Protein AF-A0A7C3X8L9-F1 (afdb_monomer_lite)

Sequence (137 aa):
MPTGGGSPPEWGLGEEVKHTRDERWRSAAAVVLLAAFLALDLRVALYHLATEGWKSGLTEVGLALVVASLASLGILSRRRHGTAGRRLPRSAAAALSAIAVFFVFLSAYHFTHQGVRSGAVELSLAAILLLLALALR

Structure (mmCIF, N/CA/C/O backbone):
data_AF-A0A7C3X8L9-F1
#
_entry.id   AF-A0A7C3X8L9-F1
#
loop_
_atom_site.group_PDB
_atom_site.id
_atom_site.type_symbol
_atom_site.label_atom_id
_atom_site.label_alt_id
_atom_site.label_comp_id
_atom_site.label_asym_id
_atom_site.label_entity_id
_atom_site.label_seq_id
_atom_site.pdbx_PDB_ins_code
_atom_site.Cartn_x
_atom_site.Cartn_y
_atom_site.Cartn_z
_atom_site.occupancy
_atom_site.B_iso_or_equiv
_atom_site.auth_seq_id
_atom_site.auth_comp_id
_atom_site.auth_asym_id
_atom_site.auth_atom_id
_atom_site.pdbx_PDB_model_num
ATOM 1 N N . MET A 1 1 ? -48.565 2.407 47.671 1.00 44.12 1 MET A N 1
ATOM 2 C CA . MET A 1 1 ? -47.223 2.715 47.134 1.00 44.12 1 MET A CA 1
ATOM 3 C C . MET A 1 1 ? -47.152 2.168 45.716 1.00 44.12 1 MET A C 1
ATOM 5 O O . MET A 1 1 ? -47.278 0.957 45.585 1.00 44.12 1 MET A O 1
ATOM 9 N N . PRO A 1 2 ? -47.050 2.993 44.661 1.00 44.69 2 PRO A N 1
ATOM 10 C CA . PRO A 1 2 ? -46.879 2.480 43.310 1.00 44.69 2 PRO A CA 1
ATOM 11 C C . PRO A 1 2 ? -45.391 2.229 43.033 1.00 44.69 2 PRO A C 1
ATOM 13 O O . PRO A 1 2 ? -44.571 3.142 43.110 1.00 44.69 2 PRO A O 1
ATOM 16 N N . THR A 1 3 ? -45.043 0.984 42.714 1.00 52.62 3 THR A N 1
ATOM 17 C CA . THR A 1 3 ? -43.747 0.596 42.146 1.00 52.62 3 THR A CA 1
ATOM 18 C C . THR A 1 3 ? -43.740 0.994 40.674 1.00 52.62 3 THR A C 1
ATOM 20 O O . THR A 1 3 ? -44.221 0.253 39.817 1.00 52.62 3 THR A O 1
ATOM 23 N N . GLY A 1 4 ? -43.259 2.204 40.385 1.00 46.16 4 GLY A N 1
ATOM 24 C CA . GLY A 1 4 ? -43.050 2.680 39.022 1.00 46.16 4 GLY A CA 1
ATOM 25 C C . GLY A 1 4 ? -41.962 1.859 38.337 1.00 46.16 4 GLY A C 1
ATOM 26 O O . GLY A 1 4 ? -40.779 2.161 38.468 1.00 46.16 4 GLY A O 1
ATOM 27 N N . GLY A 1 5 ? -42.371 0.816 37.616 1.00 50.25 5 GLY A N 1
ATOM 28 C CA . GLY A 1 5 ? -41.544 0.128 36.633 1.00 50.25 5 GLY A CA 1
ATOM 29 C C . GLY A 1 5 ? -41.334 1.043 35.434 1.00 50.25 5 GLY A C 1
ATOM 30 O O . GLY A 1 5 ? -42.069 0.971 34.456 1.00 50.25 5 GLY A O 1
ATOM 31 N N . GLY A 1 6 ? -40.364 1.949 35.540 1.00 50.75 6 GLY A N 1
ATOM 32 C CA . GLY A 1 6 ? -39.865 2.690 34.392 1.00 50.75 6 GLY A CA 1
ATOM 33 C C . GLY A 1 6 ? -39.089 1.731 33.501 1.00 50.75 6 GLY A C 1
ATOM 34 O O . GLY A 1 6 ? -37.980 1.329 33.848 1.00 50.75 6 GLY A O 1
ATOM 35 N N . SER A 1 7 ? -39.675 1.343 32.372 1.00 62.22 7 SER A N 1
ATOM 36 C CA . SER A 1 7 ? -38.935 0.699 31.291 1.00 62.22 7 SER A CA 1
ATOM 37 C C . SER A 1 7 ? -37.750 1.598 30.909 1.00 62.22 7 SER A C 1
ATOM 39 O O . SER A 1 7 ? -37.950 2.805 30.731 1.00 62.22 7 SER A O 1
ATOM 41 N N . PRO A 1 8 ? -36.516 1.067 30.820 1.00 59.16 8 PRO A N 1
ATOM 42 C CA . PRO A 1 8 ? -35.375 1.865 30.398 1.00 59.16 8 PRO A CA 1
ATOM 43 C C . PRO A 1 8 ? -35.634 2.418 28.987 1.00 59.16 8 PRO A C 1
ATOM 45 O O . PRO A 1 8 ? -36.239 1.727 28.165 1.00 59.16 8 PRO A O 1
ATOM 48 N N . PRO A 1 9 ? -35.218 3.660 28.693 1.00 56.34 9 PRO A N 1
ATOM 49 C CA . PRO A 1 9 ? -35.480 4.284 27.403 1.00 56.34 9 PRO A CA 1
ATOM 50 C C . PRO A 1 9 ? -34.844 3.467 26.265 1.00 56.34 9 PRO A C 1
ATOM 52 O O . PRO A 1 9 ? -33.624 3.344 26.185 1.00 56.34 9 PRO A O 1
ATOM 55 N N . GLU A 1 10 ? -35.675 2.940 25.358 1.00 57.59 10 GLU A N 1
ATOM 56 C CA . GLU A 1 10 ? -35.264 2.144 24.183 1.00 57.59 10 GLU A CA 1
ATOM 57 C C . GLU A 1 10 ? -34.354 2.908 23.202 1.00 57.59 10 GLU A C 1
ATOM 59 O O . GLU A 1 10 ? -33.670 2.310 22.371 1.00 57.59 10 GLU A O 1
ATOM 64 N N . TRP A 1 11 ? -34.286 4.233 23.332 1.00 58.22 11 TRP A N 1
ATOM 65 C CA . TRP A 1 11 ? -33.552 5.140 22.449 1.00 58.22 11 TRP A CA 1
ATOM 66 C C . TRP A 1 11 ? -32.019 4.968 22.473 1.00 58.22 11 TRP A C 1
ATOM 68 O O . TRP A 1 11 ? -31.348 5.513 21.604 1.00 58.22 11 TRP A O 1
ATOM 78 N N . GLY A 1 12 ? -31.452 4.212 23.425 1.00 55.59 12 GLY A N 1
ATOM 79 C CA . GLY A 1 12 ? -29.999 3.991 23.537 1.00 55.59 12 GLY A CA 1
ATOM 80 C C . GLY A 1 12 ? -29.471 2.695 22.905 1.00 55.59 12 GLY A C 1
ATOM 81 O O . GLY A 1 12 ? -28.313 2.636 22.497 1.00 55.59 12 GLY A O 1
ATOM 82 N N . LEU A 1 13 ? -30.306 1.657 22.774 1.00 57.16 13 LEU A N 1
ATOM 83 C CA . LEU A 1 13 ? -29.848 0.325 22.346 1.00 57.16 13 LEU A CA 1
ATOM 84 C C . LEU A 1 13 ? -29.570 0.249 20.836 1.00 57.16 13 LEU A C 1
ATOM 86 O O . LEU A 1 13 ? -28.689 -0.488 20.396 1.00 57.16 13 LEU A O 1
ATOM 90 N N . GLY A 1 14 ? -30.292 1.031 20.027 1.00 61.34 14 GLY A N 1
ATOM 91 C CA . GLY A 1 14 ? -30.121 1.046 18.571 1.00 61.34 14 GLY A CA 1
ATOM 92 C C . GLY A 1 14 ? -28.804 1.681 18.111 1.00 61.34 14 GLY A C 1
ATOM 93 O O . GLY A 1 14 ? -28.171 1.183 17.176 1.00 61.34 14 GLY A O 1
ATOM 94 N N . GLU A 1 15 ? -28.360 2.755 18.770 1.00 62.00 15 GLU A N 1
ATOM 95 C CA . GLU A 1 15 ? -27.129 3.461 18.392 1.00 62.00 15 GLU A CA 1
ATOM 96 C C . GLU A 1 15 ? -25.867 2.687 18.788 1.00 62.00 15 GLU A C 1
ATOM 98 O O . GLU A 1 15 ? -24.918 2.606 18.005 1.00 62.00 15 GLU A O 1
ATOM 103 N N . GLU A 1 16 ? -25.875 2.040 19.954 1.00 60.66 16 GLU A N 1
ATOM 104 C CA . GLU A 1 16 ? -24.744 1.246 20.442 1.00 60.66 16 GLU A CA 1
ATOM 105 C C . GLU A 1 16 ? -24.521 -0.021 19.589 1.00 60.66 16 GLU A C 1
ATOM 107 O O . GLU A 1 16 ? -23.391 -0.358 19.207 1.00 60.66 16 GLU A O 1
ATOM 112 N N . VAL A 1 17 ? -25.608 -0.684 19.174 1.00 65.81 17 VAL A N 1
ATOM 113 C CA . VAL A 1 17 ? -25.560 -1.834 18.252 1.00 65.81 17 VAL A CA 1
ATOM 114 C C . VAL A 1 17 ? -25.093 -1.414 16.852 1.00 65.81 17 VAL A C 1
ATOM 116 O O . VAL A 1 17 ? -24.348 -2.150 16.199 1.00 65.81 17 VAL A O 1
ATOM 119 N N . LYS A 1 18 ? -25.470 -0.219 16.381 1.00 70.12 18 LYS A N 1
ATOM 120 C CA . LYS A 1 18 ? -25.004 0.311 15.090 1.00 70.12 18 LYS A CA 1
ATOM 121 C C . LYS A 1 18 ? -23.506 0.629 15.120 1.00 70.12 18 LYS A C 1
ATOM 123 O O . LYS A 1 18 ? -22.774 0.176 14.241 1.00 70.12 18 LYS A O 1
ATOM 128 N N . HIS A 1 19 ? -23.033 1.306 16.169 1.00 68.12 19 HIS A N 1
ATOM 129 C CA . HIS A 1 19 ? -21.620 1.665 16.329 1.00 68.12 19 HIS A CA 1
ATOM 130 C C . HIS A 1 19 ? -20.707 0.428 16.371 1.00 68.12 19 HIS A C 1
ATOM 132 O O . HIS A 1 19 ? -19.688 0.367 15.680 1.00 68.12 19 HIS A O 1
ATOM 138 N N . THR A 1 20 ? -21.084 -0.600 17.138 1.00 73.75 20 THR A N 1
ATOM 139 C CA . THR A 1 20 ? -20.305 -1.848 17.237 1.00 73.75 20 THR A CA 1
ATOM 140 C C . THR A 1 20 ? -20.263 -2.630 15.921 1.00 73.75 20 THR A C 1
ATOM 142 O O . THR A 1 20 ? -19.253 -3.269 15.609 1.00 73.75 20 THR A O 1
ATOM 145 N N . ARG A 1 21 ? -21.329 -2.572 15.116 1.00 75.81 21 ARG A N 1
ATOM 146 C CA . ARG A 1 21 ? -21.377 -3.195 13.787 1.00 75.81 21 ARG A CA 1
ATOM 147 C C . ARG A 1 21 ? -20.458 -2.483 12.798 1.00 75.81 21 ARG A C 1
ATOM 149 O O . ARG A 1 21 ? -19.682 -3.152 12.116 1.00 75.81 21 ARG A O 1
ATOM 156 N N . ASP A 1 22 ? -20.505 -1.155 12.757 1.00 80.19 22 ASP A N 1
ATOM 157 C CA . ASP A 1 22 ? -19.675 -0.342 11.864 1.00 80.19 22 ASP A CA 1
ATOM 158 C C . ASP A 1 22 ? -18.182 -0.525 12.175 1.00 80.19 22 ASP A C 1
ATOM 160 O O . ASP A 1 22 ? -17.365 -0.707 11.271 1.00 80.19 22 ASP A O 1
ATOM 164 N N . GLU A 1 23 ? -17.807 -0.583 13.453 1.00 78.50 23 GLU A N 1
ATOM 165 C CA . GLU A 1 23 ? -16.419 -0.806 13.871 1.00 78.50 23 GLU A CA 1
ATOM 166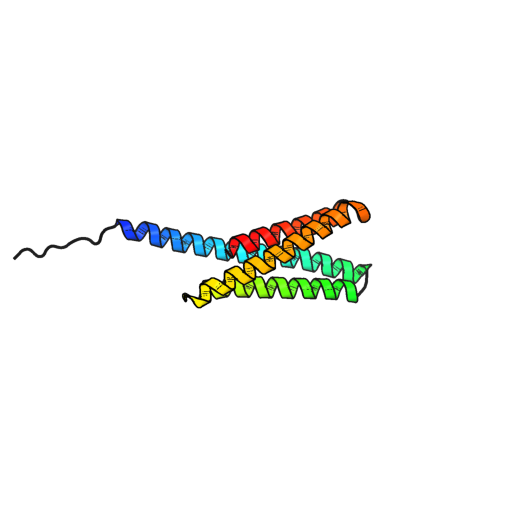 C C . GLU A 1 23 ? -15.892 -2.202 13.487 1.00 78.50 23 GLU A C 1
ATOM 168 O O . GLU A 1 23 ? -14.744 -2.344 13.040 1.00 78.50 23 GLU A O 1
ATOM 173 N N . ARG A 1 24 ? -16.741 -3.238 13.576 1.00 81.62 24 ARG A N 1
ATOM 174 C CA . ARG A 1 24 ? -16.414 -4.595 13.104 1.00 81.62 24 ARG A CA 1
ATOM 175 C C . ARG A 1 24 ? -16.200 -4.631 11.594 1.00 81.62 24 ARG A C 1
ATOM 177 O O . ARG A 1 24 ? -15.193 -5.184 11.153 1.00 81.62 24 ARG A O 1
ATOM 184 N N . TRP A 1 25 ? -17.089 -4.014 10.814 1.00 86.25 25 TRP A N 1
ATOM 185 C CA . TRP A 1 25 ? -16.954 -3.954 9.355 1.00 86.25 25 TRP A CA 1
ATOM 186 C C . TRP A 1 25 ? -15.704 -3.197 8.919 1.00 86.25 25 TRP A C 1
ATOM 188 O O . TRP A 1 25 ? -14.976 -3.677 8.055 1.00 86.25 25 TRP A O 1
ATOM 198 N N . ARG A 1 26 ? -15.397 -2.059 9.552 1.00 84.69 26 ARG A N 1
ATOM 199 C CA . ARG A 1 26 ? -14.183 -1.281 9.251 1.00 84.69 26 ARG A CA 1
ATOM 200 C C . ARG A 1 26 ? -12.913 -2.064 9.572 1.00 84.69 26 ARG A C 1
ATOM 202 O O . ARG A 1 26 ? -11.961 -2.024 8.800 1.00 84.69 26 ARG A O 1
ATOM 209 N N . SER A 1 27 ? -12.911 -2.817 10.672 1.00 84.88 27 SER A N 1
ATOM 210 C CA . SER A 1 27 ? -11.784 -3.684 11.036 1.00 84.88 27 SER A CA 1
ATOM 211 C C . SER A 1 27 ? -11.615 -4.846 10.055 1.00 84.88 27 SER A C 1
ATOM 213 O O . SER A 1 27 ? -10.497 -5.131 9.637 1.00 84.88 27 SER A O 1
ATOM 215 N N . ALA A 1 28 ? -12.711 -5.493 9.649 1.00 87.69 28 ALA A N 1
ATOM 216 C CA . ALA A 1 28 ? -12.680 -6.554 8.645 1.00 87.69 28 ALA A CA 1
ATOM 217 C C . ALA A 1 28 ? -12.203 -6.028 7.281 1.00 87.69 28 ALA A C 1
ATOM 219 O O . ALA A 1 28 ? -11.328 -6.630 6.665 1.00 87.69 28 ALA A O 1
ATOM 220 N N . ALA A 1 29 ? -12.701 -4.864 6.853 1.00 88.38 29 ALA A N 1
ATOM 221 C CA . ALA A 1 29 ? -12.261 -4.200 5.631 1.00 88.38 29 ALA A CA 1
ATOM 222 C C . ALA A 1 29 ? -10.762 -3.868 5.670 1.00 88.38 29 ALA A C 1
ATOM 224 O O . ALA A 1 29 ? -10.060 -4.144 4.703 1.00 88.38 29 ALA A O 1
ATOM 225 N N . ALA A 1 30 ? -10.246 -3.350 6.791 1.00 88.81 30 ALA A N 1
ATOM 226 C CA . ALA A 1 30 ? -8.816 -3.083 6.954 1.00 88.81 30 ALA A CA 1
ATOM 227 C C . ALA A 1 30 ? -7.964 -4.357 6.806 1.00 88.81 30 ALA A C 1
ATOM 229 O O . ALA A 1 30 ? -6.924 -4.325 6.154 1.00 88.81 30 ALA A O 1
ATOM 230 N N . VAL A 1 31 ? -8.415 -5.488 7.359 1.00 90.94 31 VAL A N 1
ATOM 231 C CA . VAL A 1 31 ? -7.722 -6.780 7.211 1.00 90.94 31 VAL A CA 1
ATOM 232 C C . VAL A 1 31 ? -7.725 -7.249 5.755 1.00 90.94 31 VAL A C 1
ATOM 234 O O . VAL A 1 31 ? -6.682 -7.654 5.247 1.00 90.94 31 VAL A O 1
ATOM 237 N N . VAL A 1 32 ? -8.866 -7.161 5.065 1.00 93.12 32 VAL A N 1
ATOM 238 C CA . VAL A 1 32 ? -8.978 -7.544 3.646 1.00 93.12 32 VAL A CA 1
ATOM 239 C C . VAL A 1 32 ? -8.097 -6.658 2.764 1.00 93.12 32 VAL A C 1
ATOM 241 O O . VAL A 1 32 ? -7.372 -7.170 1.915 1.00 93.12 32 VAL A O 1
ATOM 244 N N . LEU A 1 33 ? -8.109 -5.342 2.989 1.00 91.75 33 LEU A N 1
ATOM 245 C CA . LEU A 1 33 ? -7.270 -4.385 2.262 1.00 91.75 33 LEU A CA 1
ATOM 246 C C . LEU A 1 33 ? -5.780 -4.645 2.498 1.00 91.75 33 LEU A C 1
ATOM 248 O O . LEU A 1 33 ? -5.002 -4.618 1.549 1.00 91.75 33 LEU A O 1
ATOM 252 N N . LEU A 1 34 ? -5.384 -4.949 3.737 1.00 91.69 34 LEU A N 1
ATOM 253 C CA . LEU A 1 34 ? -4.007 -5.317 4.050 1.00 91.69 34 LEU A CA 1
ATOM 254 C C . LEU A 1 34 ? -3.590 -6.610 3.333 1.00 91.69 34 LEU A C 1
ATOM 256 O O . LEU A 1 34 ? -2.507 -6.667 2.758 1.00 91.69 34 LEU A O 1
ATOM 260 N N . ALA A 1 35 ? -4.447 -7.633 3.327 1.00 91.81 35 ALA A N 1
ATOM 261 C CA . ALA A 1 35 ? -4.169 -8.880 2.616 1.00 91.81 35 ALA A CA 1
ATOM 262 C C . ALA A 1 35 ? -4.026 -8.655 1.100 1.00 91.81 35 ALA A C 1
ATOM 264 O O . ALA A 1 35 ? -3.107 -9.191 0.484 1.00 91.81 35 ALA A O 1
ATOM 265 N N . ALA A 1 36 ? -4.892 -7.825 0.510 1.00 91.94 36 ALA A N 1
ATOM 266 C CA . ALA A 1 36 ? -4.817 -7.459 -0.902 1.00 91.94 36 ALA A CA 1
ATOM 267 C C . ALA A 1 36 ? -3.523 -6.700 -1.235 1.00 91.94 36 ALA A C 1
ATOM 269 O O . ALA A 1 36 ? -2.874 -7.017 -2.231 1.00 91.94 36 ALA A O 1
ATOM 270 N N . PHE A 1 37 ? -3.123 -5.745 -0.385 1.00 93.00 37 PHE A N 1
ATOM 271 C CA . PHE A 1 37 ? -1.852 -5.033 -0.520 1.00 93.00 37 PHE A CA 1
ATOM 272 C C . PHE A 1 37 ? -0.672 -6.009 -0.516 1.00 93.00 37 PHE A C 1
ATOM 274 O O . PHE A 1 37 ? 0.123 -6.002 -1.446 1.00 93.00 37 PHE A O 1
ATOM 281 N N . LEU A 1 38 ? -0.595 -6.896 0.483 1.00 92.25 38 LEU A N 1
ATOM 282 C CA . LEU A 1 38 ? 0.507 -7.852 0.613 1.00 92.25 38 LEU A CA 1
ATOM 283 C C . LEU A 1 38 ? 0.578 -8.838 -0.554 1.00 92.25 38 LEU A C 1
ATOM 285 O O . LEU A 1 38 ? 1.670 -9.183 -0.989 1.00 92.25 38 LEU A O 1
ATOM 289 N N . ALA A 1 39 ? -0.564 -9.283 -1.080 1.00 92.50 39 ALA A N 1
ATOM 290 C CA . ALA A 1 39 ? -0.591 -10.171 -2.237 1.00 92.50 39 ALA A CA 1
ATOM 291 C C . ALA A 1 39 ? -0.054 -9.486 -3.507 1.00 92.50 39 ALA A C 1
ATOM 293 O O . ALA A 1 39 ? 0.677 -10.105 -4.282 1.00 92.50 39 ALA A O 1
ATOM 294 N N . LEU A 1 40 ? -0.411 -8.215 -3.722 1.00 90.19 40 LEU A N 1
ATOM 295 C CA . LEU A 1 40 ? 0.090 -7.427 -4.848 1.00 90.19 40 LEU A CA 1
ATOM 296 C C . LEU A 1 40 ? 1.573 -7.093 -4.684 1.00 90.19 40 LEU A C 1
ATOM 298 O O . LEU A 1 40 ? 2.339 -7.324 -5.613 1.00 90.19 40 LEU A O 1
ATOM 302 N N . ASP A 1 41 ? 1.978 -6.616 -3.511 1.00 90.19 41 ASP A N 1
ATOM 303 C CA . ASP A 1 41 ? 3.362 -6.250 -3.213 1.00 90.19 41 ASP A CA 1
ATOM 304 C C . ASP A 1 41 ? 4.298 -7.462 -3.311 1.00 90.19 41 ASP A C 1
ATOM 306 O O . ASP A 1 41 ? 5.303 -7.408 -4.010 1.00 90.19 41 ASP A O 1
ATOM 310 N N . LEU A 1 42 ? 3.902 -8.620 -2.766 1.00 90.00 42 LEU A N 1
ATOM 311 C CA . LEU A 1 42 ? 4.675 -9.858 -2.903 1.00 90.00 42 LEU A CA 1
ATOM 312 C C . LEU A 1 42 ? 4.827 -10.287 -4.367 1.00 90.00 42 LEU A C 1
ATOM 314 O O . LEU A 1 42 ? 5.872 -10.801 -4.761 1.00 90.00 42 LEU A O 1
ATOM 318 N N . ARG A 1 43 ? 3.797 -10.085 -5.194 1.00 90.31 43 ARG A N 1
ATOM 319 C CA . ARG A 1 43 ? 3.891 -10.366 -6.630 1.00 90.31 43 ARG A CA 1
ATOM 320 C C . ARG A 1 43 ? 4.922 -9.460 -7.309 1.00 90.31 43 ARG A C 1
ATOM 322 O O . ARG A 1 43 ? 5.635 -9.947 -8.185 1.00 90.31 43 ARG A O 1
ATOM 329 N N . VAL A 1 44 ? 4.988 -8.183 -6.932 1.00 87.31 44 VAL A N 1
ATOM 330 C CA . VAL A 1 44 ? 5.995 -7.233 -7.434 1.00 87.31 44 VAL A CA 1
ATOM 331 C C . VAL A 1 44 ? 7.388 -7.635 -6.933 1.00 87.31 44 VAL A C 1
ATOM 333 O O . VAL A 1 44 ? 8.259 -7.884 -7.761 1.00 87.31 44 VAL A O 1
ATOM 336 N N . ALA A 1 45 ? 7.536 -7.909 -5.633 1.00 86.75 45 ALA A N 1
ATOM 337 C CA . ALA A 1 45 ? 8.764 -8.420 -5.016 1.00 86.75 45 ALA A CA 1
ATOM 338 C C . ALA A 1 45 ? 9.340 -9.631 -5.744 1.00 86.75 45 ALA A C 1
ATOM 340 O O . ALA A 1 45 ? 10.525 -9.664 -6.079 1.00 86.75 45 ALA A O 1
ATOM 341 N N . LEU A 1 46 ? 8.505 -10.633 -6.025 1.00 88.12 46 LEU A N 1
ATOM 342 C CA . LEU A 1 46 ? 8.924 -11.831 -6.750 1.00 88.12 46 LEU A CA 1
ATOM 343 C C . LEU A 1 46 ? 9.329 -11.525 -8.196 1.00 88.12 46 LEU A C 1
ATOM 345 O O . LEU A 1 46 ? 10.266 -12.143 -8.699 1.00 88.12 46 LEU A O 1
ATOM 349 N N . TYR A 1 47 ? 8.653 -10.581 -8.854 1.00 87.25 47 TYR A N 1
ATOM 350 C CA . TYR A 1 47 ? 9.039 -10.130 -10.189 1.00 87.25 47 TYR A CA 1
ATOM 351 C C . TYR A 1 47 ? 10.421 -9.467 -10.158 1.00 87.25 47 TYR A C 1
ATOM 353 O O . TYR A 1 47 ? 11.305 -9.902 -10.888 1.00 87.25 47 TYR A O 1
ATOM 361 N N . HIS A 1 48 ? 10.657 -8.520 -9.249 1.00 85.56 48 HIS A N 1
ATOM 362 C CA . HIS A 1 48 ? 11.939 -7.821 -9.121 1.00 85.56 48 HIS A CA 1
ATOM 363 C C . HIS A 1 48 ? 13.076 -8.762 -8.712 1.00 85.56 48 HIS A C 1
ATOM 365 O O . HIS A 1 48 ? 14.178 -8.677 -9.253 1.00 85.56 48 HIS A O 1
ATOM 371 N N . LEU A 1 49 ? 12.812 -9.724 -7.824 1.00 84.75 49 LEU A N 1
ATOM 372 C CA . LEU A 1 49 ? 13.759 -10.797 -7.507 1.00 84.75 49 LEU A CA 1
ATOM 373 C C . LEU A 1 49 ? 14.135 -11.622 -8.742 1.00 84.75 49 LEU A C 1
ATOM 375 O O . LEU A 1 49 ? 15.298 -12.002 -8.879 1.00 84.75 49 LEU A O 1
ATOM 379 N N . ALA A 1 50 ? 13.176 -11.888 -9.631 1.00 86.31 50 ALA A N 1
ATOM 380 C CA . ALA A 1 50 ? 13.394 -12.671 -10.840 1.00 86.31 50 ALA A CA 1
ATOM 381 C C . ALA A 1 50 ? 14.073 -11.879 -11.973 1.00 86.31 50 ALA A C 1
ATOM 383 O O . ALA A 1 50 ? 14.809 -12.482 -12.753 1.00 86.31 50 ALA A O 1
ATOM 384 N N . THR A 1 51 ? 13.840 -10.565 -12.087 1.00 87.81 51 THR A N 1
ATOM 385 C CA . THR A 1 51 ? 14.277 -9.767 -13.252 1.00 87.81 51 THR A CA 1
ATOM 386 C C . THR A 1 51 ? 15.336 -8.709 -12.955 1.00 87.81 51 THR A C 1
ATOM 388 O O . THR A 1 51 ? 16.170 -8.439 -13.812 1.00 87.81 51 THR A O 1
ATOM 391 N N . GLU A 1 52 ? 15.325 -8.102 -11.769 1.00 82.88 52 GLU A N 1
ATOM 392 C CA . GLU A 1 52 ? 16.168 -6.943 -11.419 1.00 82.88 52 GLU A CA 1
ATOM 393 C C . GLU A 1 52 ? 17.217 -7.256 -10.341 1.00 82.88 52 GLU A C 1
ATOM 395 O O . GLU A 1 52 ? 18.156 -6.490 -10.118 1.00 82.88 52 GLU A O 1
ATOM 400 N N . GLY A 1 53 ? 17.087 -8.413 -9.691 1.00 84.50 53 GLY A N 1
ATOM 401 C CA . GLY A 1 53 ? 18.035 -8.940 -8.723 1.00 84.50 53 GLY A CA 1
ATOM 402 C C . GLY A 1 53 ? 17.613 -8.757 -7.265 1.00 84.50 53 GLY A C 1
ATOM 403 O O . GLY A 1 53 ? 16.688 -8.027 -6.909 1.00 84.50 53 GLY A O 1
ATOM 404 N N . TRP A 1 54 ? 18.340 -9.446 -6.383 1.00 84.19 54 TRP A N 1
ATOM 405 C CA . TRP A 1 54 ? 17.954 -9.653 -4.982 1.00 84.19 54 TRP A CA 1
ATOM 406 C C . TRP A 1 54 ? 17.782 -8.366 -4.158 1.00 84.19 54 TRP A C 1
ATOM 408 O O . TRP A 1 54 ? 16.958 -8.332 -3.248 1.00 84.19 54 TRP A O 1
ATOM 418 N N . LYS A 1 55 ? 18.538 -7.301 -4.469 1.00 84.38 55 LYS A N 1
ATOM 419 C CA . LYS A 1 55 ? 18.458 -6.024 -3.739 1.00 84.38 55 LYS A CA 1
ATOM 420 C C . LYS A 1 55 ? 17.114 -5.323 -3.955 1.00 84.38 55 LYS A C 1
ATOM 422 O O . LYS A 1 55 ? 16.556 -4.821 -2.987 1.00 84.38 55 LYS A O 1
ATOM 427 N N . SER A 1 56 ? 16.614 -5.329 -5.194 1.00 79.81 56 SER A N 1
ATOM 428 C CA . SER A 1 56 ? 15.342 -4.700 -5.583 1.00 79.81 56 SER A CA 1
ATOM 429 C C . SER A 1 56 ? 14.169 -5.410 -4.893 1.00 79.81 56 SER A C 1
ATOM 431 O O . SER A 1 56 ? 13.402 -4.794 -4.153 1.00 79.81 56 SER A O 1
ATOM 433 N N . GLY A 1 57 ? 14.133 -6.746 -4.960 1.00 79.19 57 GLY A N 1
ATOM 434 C CA . GLY A 1 57 ? 13.095 -7.514 -4.265 1.00 79.19 57 GLY A CA 1
ATOM 435 C C . GLY A 1 57 ? 13.144 -7.395 -2.733 1.00 79.19 57 GLY A C 1
ATOM 436 O O . GLY A 1 57 ? 12.101 -7.376 -2.087 1.00 79.19 57 GLY A O 1
ATOM 437 N N . LEU A 1 58 ? 14.328 -7.253 -2.117 1.00 83.50 58 LEU A N 1
ATOM 438 C CA . LEU A 1 58 ? 14.423 -7.019 -0.666 1.00 83.50 58 LEU A CA 1
ATOM 439 C C . LEU A 1 58 ? 13.858 -5.665 -0.238 1.00 83.50 58 LEU A C 1
ATOM 441 O O . LEU A 1 58 ? 13.250 -5.581 0.831 1.00 83.50 58 LEU A O 1
ATOM 445 N N . THR A 1 59 ? 14.067 -4.609 -1.030 1.00 85.12 59 THR A N 1
ATOM 446 C CA . THR A 1 59 ? 13.503 -3.292 -0.709 1.00 85.12 59 THR A CA 1
ATOM 447 C C . THR A 1 59 ? 11.978 -3.314 -0.715 1.00 85.12 59 THR A C 1
ATOM 449 O O . THR A 1 59 ? 11.361 -2.707 0.158 1.00 85.12 59 THR A O 1
ATOM 452 N N . GLU A 1 60 ? 11.379 -4.082 -1.622 1.00 85.06 60 GLU A N 1
ATOM 453 C CA . GLU A 1 60 ? 9.926 -4.243 -1.726 1.00 85.06 60 GLU A CA 1
ATOM 454 C C . GLU A 1 60 ? 9.371 -5.050 -0.553 1.00 85.06 60 GLU A C 1
ATOM 456 O O . GLU A 1 60 ? 8.503 -4.567 0.171 1.00 85.06 60 GLU A O 1
ATOM 461 N N . VAL A 1 61 ? 9.979 -6.200 -0.235 1.00 86.06 61 VAL A N 1
ATOM 462 C CA . VAL A 1 61 ? 9.605 -6.985 0.956 1.00 86.06 61 VAL A CA 1
ATOM 463 C C . VAL A 1 61 ? 9.724 -6.150 2.237 1.00 86.06 61 VAL A C 1
ATOM 465 O O . VAL A 1 61 ? 8.856 -6.216 3.110 1.00 86.06 61 VAL A O 1
ATOM 468 N N . GLY A 1 62 ? 10.778 -5.338 2.360 1.00 86.81 62 GLY A N 1
ATOM 469 C CA . GLY A 1 62 ? 10.955 -4.423 3.486 1.00 86.81 62 GLY A CA 1
ATOM 470 C C . GLY A 1 62 ? 9.813 -3.410 3.606 1.00 86.81 62 GLY A C 1
ATOM 471 O O . GLY A 1 62 ? 9.292 -3.196 4.704 1.00 86.81 62 GLY A O 1
ATOM 472 N N . LEU A 1 63 ? 9.376 -2.831 2.487 1.00 87.25 63 LEU A N 1
ATOM 473 C CA . LEU A 1 63 ? 8.245 -1.906 2.446 1.00 87.25 63 LEU A CA 1
ATOM 474 C C . LEU A 1 63 ? 6.927 -2.596 2.832 1.00 87.25 63 LEU A C 1
ATOM 476 O O . LEU A 1 63 ? 6.180 -2.053 3.654 1.00 87.25 63 LEU A O 1
ATOM 480 N N . ALA A 1 64 ? 6.679 -3.812 2.338 1.00 88.44 64 ALA A N 1
ATOM 481 C CA . ALA A 1 64 ? 5.529 -4.625 2.738 1.00 88.44 64 ALA A CA 1
ATOM 482 C C . ALA A 1 64 ? 5.476 -4.850 4.253 1.00 88.44 64 ALA A C 1
ATOM 484 O O . ALA A 1 64 ? 4.420 -4.690 4.871 1.00 88.44 64 ALA A O 1
ATOM 485 N N . LEU A 1 65 ? 6.614 -5.177 4.874 1.00 90.44 65 LEU A N 1
ATOM 486 C CA . LEU A 1 65 ? 6.703 -5.387 6.321 1.00 90.44 65 LEU A CA 1
ATOM 487 C C . LEU A 1 65 ? 6.400 -4.110 7.111 1.00 90.44 65 LEU A C 1
ATOM 489 O O . LEU A 1 65 ? 5.709 -4.168 8.135 1.00 90.44 65 LEU A O 1
ATOM 493 N N . VAL A 1 66 ? 6.867 -2.952 6.638 1.00 91.50 66 VAL A N 1
ATOM 494 C CA . VAL A 1 66 ? 6.558 -1.652 7.253 1.00 91.50 66 VAL A CA 1
ATOM 495 C C . VAL A 1 66 ? 5.057 -1.369 7.183 1.00 91.50 66 VAL A C 1
ATOM 497 O O . VAL A 1 66 ? 4.443 -1.065 8.210 1.00 91.50 66 VAL A O 1
ATOM 500 N N . VAL A 1 67 ? 4.440 -1.525 6.008 1.00 90.62 67 VAL A N 1
ATOM 501 C CA . VAL A 1 67 ? 2.994 -1.323 5.823 1.00 90.62 67 VAL A CA 1
ATOM 502 C C . VAL A 1 67 ? 2.191 -2.287 6.697 1.00 90.62 67 VAL A C 1
ATOM 504 O O . 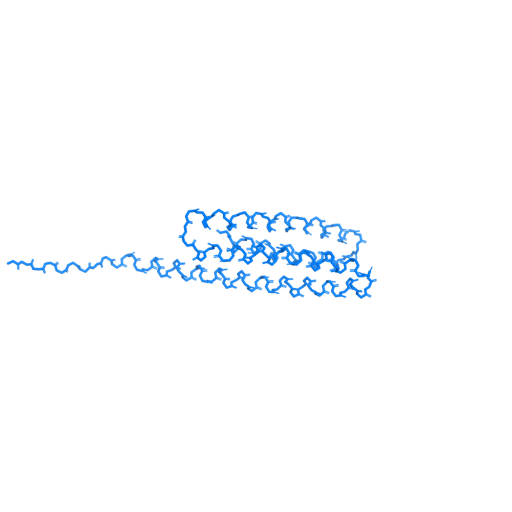VAL A 1 67 ? 1.278 -1.853 7.402 1.00 90.62 67 VAL A O 1
ATOM 507 N N . ALA A 1 68 ? 2.555 -3.571 6.723 1.00 91.56 68 ALA A N 1
ATOM 508 C CA . ALA A 1 68 ? 1.897 -4.576 7.553 1.00 91.56 68 ALA A CA 1
ATOM 509 C C . ALA A 1 68 ? 1.980 -4.248 9.043 1.00 91.56 68 ALA A C 1
ATOM 511 O O . ALA A 1 68 ? 0.987 -4.389 9.761 1.00 91.56 68 ALA A O 1
ATOM 512 N N . SER A 1 69 ? 3.135 -3.767 9.504 1.00 91.00 69 SER A N 1
ATOM 513 C CA . SER A 1 69 ? 3.345 -3.376 10.898 1.00 91.00 69 SER A CA 1
ATOM 514 C C . SER A 1 69 ? 2.483 -2.171 11.275 1.00 91.00 69 SER A C 1
ATOM 516 O O . SER A 1 69 ? 1.786 -2.208 12.290 1.00 91.00 69 SER A O 1
ATOM 518 N N . LEU A 1 70 ? 2.463 -1.128 10.437 1.00 89.12 70 LEU A N 1
ATOM 519 C CA . LEU A 1 70 ? 1.640 0.068 10.651 1.00 89.12 70 LEU A CA 1
ATOM 520 C C . LEU A 1 70 ? 0.147 -0.267 10.654 1.00 89.12 70 LEU A C 1
ATOM 522 O O . LEU A 1 70 ? -0.588 0.167 11.543 1.00 89.12 70 LEU A O 1
ATOM 526 N N . ALA A 1 71 ? -0.295 -1.071 9.690 1.00 87.00 71 ALA A N 1
ATOM 527 C CA . ALA A 1 71 ? -1.681 -1.492 9.579 1.00 87.00 71 ALA A CA 1
ATOM 528 C C . ALA A 1 71 ? -2.105 -2.351 10.775 1.00 87.00 71 ALA A C 1
ATOM 530 O O . ALA A 1 71 ? -3.120 -2.064 11.409 1.00 87.00 71 ALA A O 1
ATOM 531 N N . SER A 1 72 ? -1.298 -3.346 11.148 1.00 88.00 72 SER A N 1
ATOM 532 C CA . SER A 1 72 ? -1.563 -4.211 12.303 1.00 88.00 72 SER A CA 1
ATOM 533 C C . SER A 1 72 ? -1.615 -3.413 13.602 1.00 88.00 72 SER A C 1
ATOM 535 O O . SER A 1 72 ? -2.527 -3.611 14.406 1.00 88.00 72 SER A O 1
ATOM 537 N N . LEU A 1 73 ? -0.699 -2.455 13.790 1.00 87.38 73 LEU A N 1
ATOM 538 C CA . LEU A 1 73 ? -0.702 -1.549 14.938 1.00 87.38 73 LEU A CA 1
ATOM 539 C C . LEU A 1 73 ? -1.968 -0.679 14.966 1.00 87.38 73 LEU A C 1
ATOM 541 O O . LEU A 1 73 ? -2.583 -0.515 16.023 1.00 87.38 73 LEU A O 1
ATOM 545 N N . GLY A 1 74 ? -2.399 -0.160 13.814 1.00 84.06 74 GLY A N 1
ATOM 546 C CA . GLY A 1 74 ? -3.651 0.584 13.670 1.00 84.06 74 GLY A CA 1
ATOM 547 C C . GLY A 1 74 ? -4.888 -0.254 1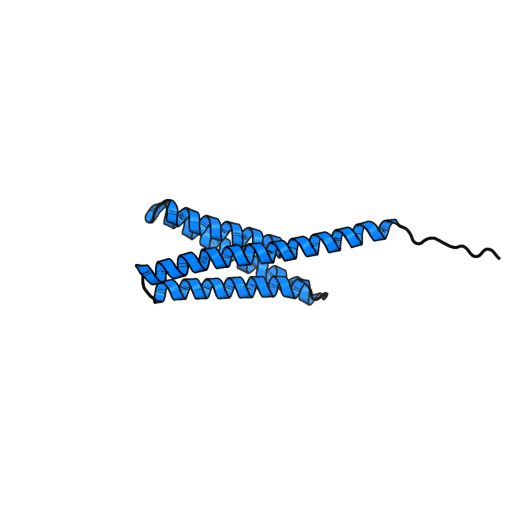4.019 1.00 84.06 74 GLY A C 1
ATOM 548 O O . GLY A 1 74 ? -5.763 0.214 14.746 1.00 84.06 74 GLY A O 1
ATOM 549 N N . ILE A 1 75 ? -4.943 -1.511 13.569 1.00 85.19 75 ILE A N 1
ATOM 550 C CA . ILE A 1 75 ? -6.053 -2.437 13.850 1.00 85.19 75 ILE A CA 1
ATOM 551 C C . ILE A 1 75 ? -6.078 -2.831 15.335 1.00 85.19 75 ILE A C 1
ATOM 553 O O . ILE A 1 75 ? -7.137 -2.800 15.965 1.00 85.19 75 ILE A O 1
ATOM 557 N N . LEU A 1 76 ? -4.929 -3.188 15.923 1.00 85.00 76 LEU A N 1
ATOM 558 C CA . LEU A 1 76 ? -4.845 -3.608 17.328 1.00 85.00 76 LEU A CA 1
ATOM 559 C C . LEU A 1 76 ? -5.128 -2.461 18.299 1.00 85.00 76 LEU A C 1
ATOM 561 O O . LEU A 1 76 ? -5.787 -2.672 19.317 1.00 85.00 76 LEU A O 1
ATOM 565 N N . SER A 1 77 ? -4.638 -1.255 18.003 1.00 80.94 77 SER A N 1
ATOM 566 C CA . SER A 1 77 ? -4.805 -0.094 18.887 1.00 80.94 77 SER A CA 1
ATOM 567 C C . SER A 1 77 ? -6.265 0.333 19.039 1.00 80.94 77 SER A C 1
ATOM 569 O O . SER A 1 77 ? -6.654 0.743 20.130 1.00 80.94 77 SER A O 1
ATOM 571 N N . ARG A 1 78 ? -7.100 0.135 18.011 1.00 73.25 78 ARG A N 1
ATOM 572 C CA . ARG A 1 78 ? -8.553 0.361 18.089 1.00 73.25 78 ARG A CA 1
ATOM 573 C C . ARG A 1 78 ? -9.255 -0.536 19.101 1.00 73.25 78 ARG A C 1
ATOM 575 O O . ARG A 1 78 ? -10.158 -0.082 19.790 1.00 73.25 78 ARG A O 1
ATOM 582 N N . ARG A 1 79 ? -8.798 -1.784 19.250 1.00 69.94 79 ARG A N 1
ATOM 583 C CA . ARG A 1 79 ? -9.383 -2.741 20.203 1.00 69.94 79 ARG A CA 1
ATOM 584 C C . ARG A 1 79 ? -9.094 -2.394 21.665 1.00 69.94 79 ARG A C 1
ATOM 586 O O . ARG A 1 79 ? -9.744 -2.937 22.552 1.00 69.94 79 ARG A O 1
ATOM 593 N N . ARG A 1 80 ? -8.115 -1.523 21.941 1.00 67.81 80 ARG A N 1
ATOM 594 C CA . ARG A 1 80 ? -7.783 -1.081 23.301 1.00 67.81 80 ARG A CA 1
ATOM 595 C C . ARG A 1 80 ? -8.446 0.270 23.579 1.00 67.81 80 ARG A C 1
ATOM 597 O O . ARG A 1 80 ? -7.917 1.320 23.219 1.00 67.81 80 ARG A O 1
ATOM 604 N N . HIS A 1 81 ? -9.601 0.244 24.245 1.00 53.50 81 HIS A N 1
ATOM 605 C CA . HIS A 1 81 ? -10.311 1.447 24.685 1.00 53.50 81 HIS A CA 1
ATOM 606 C C . HIS A 1 81 ? -9.500 2.215 25.745 1.00 53.50 81 HIS A C 1
ATOM 608 O O . HIS A 1 81 ? -9.504 1.886 26.926 1.00 53.50 81 HIS A O 1
ATOM 614 N N . GLY A 1 82 ? -8.792 3.258 25.310 1.00 54.47 82 GLY A N 1
ATOM 615 C CA . GLY A 1 82 ? -8.117 4.236 26.163 1.00 54.47 82 GLY A CA 1
ATOM 616 C C . GLY A 1 82 ? -7.773 5.500 25.373 1.00 54.47 82 GLY A C 1
ATOM 617 O O . GLY A 1 82 ? -7.637 5.462 24.149 1.00 54.47 82 GLY A O 1
ATOM 618 N N . THR A 1 83 ? -7.614 6.643 26.041 1.00 53.19 83 THR A N 1
ATOM 619 C CA . THR A 1 83 ? -7.263 7.937 25.412 1.00 53.19 83 THR A CA 1
ATOM 620 C C . THR A 1 83 ? -5.941 7.886 24.634 1.00 53.19 83 THR A C 1
ATOM 622 O O . THR A 1 83 ? -5.828 8.515 23.580 1.00 53.19 83 THR A O 1
ATOM 625 N N . ALA A 1 84 ? -4.975 7.074 25.080 1.00 52.16 84 ALA A N 1
ATOM 626 C CA . ALA A 1 84 ? -3.747 6.768 24.335 1.00 52.16 84 ALA A CA 1
ATOM 627 C C . ALA A 1 84 ? -4.001 5.891 23.086 1.00 52.16 84 ALA A C 1
ATOM 629 O O . ALA A 1 84 ? -3.355 6.078 22.053 1.00 52.16 84 ALA A O 1
ATOM 630 N N . GLY A 1 85 ? -5.004 5.006 23.139 1.00 54.69 85 GLY A N 1
ATOM 631 C CA . GLY A 1 85 ? -5.422 4.130 22.038 1.00 54.69 85 GLY A CA 1
ATOM 632 C C . GLY A 1 85 ? -6.023 4.868 20.837 1.00 54.69 85 GLY A C 1
ATOM 633 O O . GLY A 1 85 ? -6.030 4.329 19.740 1.00 54.69 85 GLY A O 1
ATOM 634 N N . ARG A 1 86 ? -6.448 6.133 20.993 1.00 59.88 86 ARG A N 1
ATOM 635 C CA . ARG A 1 86 ? -6.959 6.972 19.886 1.00 59.88 86 ARG A CA 1
ATOM 636 C C . ARG A 1 86 ? -5.875 7.721 19.097 1.00 59.88 86 ARG A C 1
ATOM 638 O O . ARG A 1 86 ? -6.162 8.212 18.006 1.00 59.88 86 ARG A O 1
ATOM 645 N N . ARG A 1 87 ? -4.652 7.867 19.625 1.00 65.94 87 ARG A N 1
ATOM 646 C CA . ARG A 1 87 ? -3.558 8.599 18.942 1.00 65.94 87 ARG A CA 1
ATOM 647 C C . ARG A 1 87 ? -2.777 7.709 17.972 1.00 65.94 87 ARG A C 1
ATOM 649 O O . ARG A 1 87 ? -2.494 8.137 16.859 1.00 65.94 87 ARG A O 1
ATOM 656 N N . LEU A 1 88 ? -2.518 6.465 18.370 1.00 72.31 88 LEU A N 1
ATOM 657 C CA . LEU A 1 88 ? -1.816 5.451 17.573 1.00 72.31 88 LEU A CA 1
ATOM 658 C C . LEU A 1 88 ? -2.466 5.123 16.210 1.00 72.31 88 LEU A C 1
ATOM 660 O O . LEU A 1 88 ? -1.745 5.095 15.213 1.00 72.31 88 LEU A O 1
ATOM 664 N N . PRO A 1 89 ? -3.796 4.932 16.090 1.00 76.25 89 PRO A N 1
ATOM 665 C CA . PRO A 1 89 ? -4.408 4.664 14.790 1.00 76.25 89 PRO A CA 1
ATOM 666 C C . PRO A 1 89 ? -4.334 5.884 13.865 1.00 76.25 89 PRO A C 1
ATOM 668 O O . PRO A 1 89 ? -4.197 5.728 12.656 1.00 76.25 89 PRO A O 1
ATOM 671 N N . ARG A 1 90 ? -4.334 7.108 14.416 1.00 81.94 90 ARG A N 1
ATOM 672 C CA . ARG A 1 90 ? -4.174 8.333 13.620 1.00 81.94 90 ARG A CA 1
ATOM 673 C C . ARG A 1 90 ? -2.763 8.490 13.068 1.00 81.94 90 ARG A C 1
ATOM 675 O O . ARG A 1 90 ? -2.633 8.888 11.915 1.00 81.94 90 ARG A O 1
ATOM 682 N N . SER A 1 91 ? -1.729 8.181 13.852 1.00 84.19 91 SER A N 1
ATOM 683 C CA . SER A 1 91 ? -0.347 8.224 13.358 1.00 84.19 91 SER A CA 1
ATOM 684 C C . SER A 1 91 ? -0.088 7.128 12.325 1.00 84.19 91 SER A C 1
ATOM 686 O O . SER A 1 91 ? 0.526 7.411 11.301 1.00 84.19 91 SER A O 1
ATOM 688 N N . ALA A 1 92 ? -0.620 5.918 12.531 1.00 86.31 92 ALA A N 1
ATOM 689 C CA . ALA A 1 92 ? -0.556 4.843 11.540 1.00 86.31 92 ALA A CA 1
ATOM 690 C C . ALA A 1 92 ? -1.275 5.226 10.236 1.00 86.31 92 ALA A C 1
ATOM 692 O O . ALA A 1 92 ? -0.701 5.098 9.160 1.00 86.31 92 ALA A O 1
ATOM 693 N N . ALA A 1 93 ? -2.493 5.772 10.325 1.00 88.06 93 ALA A N 1
ATOM 694 C CA . ALA A 1 93 ? -3.222 6.259 9.159 1.00 88.06 93 ALA A CA 1
ATOM 695 C C . ALA A 1 93 ? -2.474 7.396 8.442 1.00 88.06 93 ALA A C 1
ATOM 697 O O . ALA A 1 93 ? -2.403 7.396 7.220 1.00 88.06 93 ALA A O 1
ATOM 698 N N . ALA A 1 94 ? -1.878 8.341 9.176 1.00 89.81 94 ALA A N 1
ATOM 699 C CA . ALA A 1 94 ? -1.084 9.417 8.582 1.00 89.81 94 ALA A CA 1
ATOM 700 C C . ALA A 1 94 ? 0.164 8.887 7.855 1.00 89.81 94 ALA A C 1
ATOM 702 O O . ALA A 1 94 ? 0.444 9.323 6.740 1.00 89.81 94 ALA A O 1
ATOM 703 N N . ALA A 1 95 ? 0.874 7.924 8.451 1.00 91.44 95 ALA A N 1
ATOM 704 C CA . ALA A 1 95 ? 2.030 7.283 7.829 1.00 91.44 95 ALA A CA 1
ATOM 705 C C . ALA A 1 95 ? 1.637 6.517 6.556 1.00 91.44 95 ALA A C 1
ATOM 707 O O . ALA A 1 95 ? 2.272 6.690 5.520 1.00 91.44 95 ALA A O 1
ATOM 708 N N . LEU A 1 96 ? 0.549 5.741 6.597 1.00 92.31 96 LEU A N 1
ATOM 709 C CA . LEU A 1 96 ? 0.029 5.036 5.420 1.00 92.31 96 LEU A CA 1
ATOM 710 C C . LEU A 1 96 ? -0.393 6.005 4.310 1.00 92.31 96 LEU A C 1
ATOM 712 O O . LEU A 1 96 ? -0.087 5.756 3.147 1.00 92.31 96 LEU A O 1
ATOM 716 N N . SER A 1 97 ? -1.019 7.135 4.651 1.00 93.62 97 SER A N 1
ATOM 717 C CA . SER A 1 97 ? -1.333 8.184 3.674 1.00 93.62 97 SER A CA 1
ATOM 718 C C . SER A 1 97 ? -0.077 8.782 3.037 1.00 93.62 97 SER A C 1
ATOM 720 O O . SER A 1 97 ? -0.072 9.025 1.835 1.00 93.62 97 SER A O 1
ATOM 722 N N . ALA A 1 98 ? 0.991 9.007 3.809 1.00 94.19 98 ALA A N 1
ATOM 723 C CA . ALA A 1 98 ? 2.252 9.517 3.270 1.00 94.19 98 ALA A CA 1
ATOM 724 C C . ALA A 1 98 ? 2.900 8.521 2.292 1.00 94.19 98 ALA A C 1
ATOM 726 O O . ALA A 1 98 ? 3.334 8.918 1.212 1.00 94.19 98 ALA A O 1
ATOM 727 N N . ILE A 1 99 ? 2.893 7.226 2.630 1.00 93.69 99 ILE A N 1
ATOM 728 C CA . ILE A 1 99 ? 3.365 6.160 1.733 1.00 93.69 99 ILE A CA 1
ATOM 729 C C . ILE A 1 99 ? 2.498 6.118 0.467 1.00 93.69 99 ILE A C 1
ATOM 731 O O . ILE A 1 99 ? 3.027 6.048 -0.637 1.00 93.69 99 ILE A O 1
ATOM 735 N N . ALA A 1 100 ? 1.175 6.232 0.593 1.00 93.69 100 ALA A N 1
ATOM 736 C CA . ALA A 1 100 ? 0.288 6.247 -0.565 1.00 93.69 100 ALA A CA 1
ATOM 737 C C . ALA A 1 100 ? 0.578 7.421 -1.512 1.00 93.69 100 ALA A C 1
ATOM 739 O O . ALA A 1 100 ? 0.627 7.231 -2.723 1.00 93.69 100 ALA A O 1
ATOM 740 N N . VAL A 1 101 ? 0.819 8.620 -0.973 1.00 96.25 101 VAL A N 1
ATOM 741 C CA . VAL A 1 101 ? 1.217 9.794 -1.768 1.00 96.25 101 VAL A CA 1
ATOM 742 C C . VAL A 1 101 ? 2.523 9.527 -2.516 1.00 96.25 101 VAL A C 1
ATOM 744 O O . VAL A 1 101 ? 2.612 9.837 -3.701 1.00 96.25 101 VAL A O 1
ATOM 747 N N . PHE A 1 102 ? 3.508 8.902 -1.867 1.00 94.50 102 PHE A N 1
ATOM 748 C CA . PHE A 1 102 ? 4.745 8.493 -2.532 1.00 94.50 102 PHE A CA 1
ATOM 749 C C . PHE A 1 102 ? 4.481 7.549 -3.721 1.00 94.50 102 PHE A C 1
ATOM 751 O O . PHE A 1 102 ? 5.001 7.789 -4.808 1.00 94.50 102 PHE A O 1
ATOM 758 N N . PHE A 1 103 ? 3.606 6.548 -3.569 1.00 93.25 103 PHE A N 1
ATOM 759 C CA . PHE A 1 103 ? 3.218 5.667 -4.680 1.00 93.25 103 PHE A CA 1
ATOM 760 C C . PHE A 1 103 ? 2.467 6.392 -5.805 1.00 93.25 103 PHE A C 1
ATOM 762 O O . PHE A 1 103 ? 2.625 6.020 -6.963 1.00 93.25 103 PHE A O 1
ATOM 769 N N . VAL A 1 104 ? 1.692 7.444 -5.516 1.00 95.81 104 VAL A N 1
ATOM 770 C CA . VAL A 1 104 ? 1.076 8.274 -6.570 1.00 95.81 104 VAL A CA 1
ATOM 771 C C . VAL A 1 104 ? 2.149 8.975 -7.407 1.00 95.81 104 VAL A C 1
ATOM 773 O O . VAL A 1 104 ? 2.062 8.980 -8.635 1.00 95.81 104 VAL A O 1
ATOM 776 N N . PHE A 1 105 ? 3.184 9.529 -6.768 1.00 94.56 105 PHE A N 1
ATOM 777 C CA . PHE A 1 105 ? 4.314 10.116 -7.494 1.00 94.56 105 PHE A CA 1
ATOM 778 C C . PHE A 1 105 ? 5.074 9.064 -8.309 1.00 94.56 105 PHE A C 1
ATOM 780 O O . PHE A 1 105 ? 5.394 9.314 -9.472 1.00 94.56 105 PHE A O 1
ATOM 787 N N . LEU A 1 106 ? 5.313 7.882 -7.732 1.00 92.06 106 LEU A N 1
ATOM 788 C CA . LEU A 1 106 ? 5.986 6.780 -8.422 1.00 92.06 106 LEU A CA 1
ATOM 789 C C . LEU A 1 106 ? 5.179 6.293 -9.634 1.00 92.06 106 LEU A C 1
ATOM 791 O O . LEU A 1 106 ? 5.733 6.132 -10.715 1.00 92.06 106 LEU A O 1
ATOM 795 N N . SER A 1 107 ? 3.860 6.179 -9.486 1.00 94.25 107 SER A N 1
ATOM 796 C CA . SER A 1 107 ? 2.935 5.846 -10.567 1.00 94.25 107 SER A CA 1
ATOM 797 C C . SER A 1 107 ? 3.025 6.846 -11.722 1.00 94.25 107 SER A C 1
ATOM 799 O O . SER A 1 107 ? 3.188 6.448 -12.874 1.00 94.25 107 SER A O 1
ATOM 801 N N . ALA A 1 108 ? 2.990 8.153 -11.433 1.00 95.12 108 ALA A N 1
ATOM 802 C CA . ALA A 1 108 ? 3.129 9.195 -12.453 1.00 95.12 108 ALA A CA 1
ATOM 803 C C . ALA A 1 108 ? 4.488 9.124 -13.175 1.00 95.12 108 ALA A C 1
ATOM 805 O O . ALA A 1 108 ? 4.567 9.282 -14.398 1.00 95.12 108 ALA A O 1
ATOM 806 N N . TYR A 1 109 ? 5.558 8.838 -12.431 1.00 94.50 109 TYR A N 1
ATOM 807 C CA . TYR A 1 109 ? 6.882 8.610 -12.998 1.00 94.50 109 TYR A CA 1
ATOM 808 C C . TYR A 1 109 ? 6.913 7.361 -13.900 1.00 94.50 109 TYR A C 1
ATOM 810 O O . TYR A 1 109 ? 7.402 7.421 -15.028 1.00 94.50 109 TYR A O 1
ATOM 818 N N . HIS A 1 110 ? 6.320 6.245 -13.478 1.00 93.00 110 HIS A N 1
ATOM 819 C CA . HIS A 1 110 ? 6.277 5.015 -14.270 1.00 93.00 110 HIS A CA 1
ATOM 820 C C . HIS A 1 110 ? 5.393 5.141 -15.509 1.00 93.00 110 HIS A C 1
ATOM 822 O O . HIS A 1 110 ? 5.800 4.694 -16.580 1.00 93.00 110 HIS A O 1
ATOM 828 N N . PHE A 1 111 ? 4.255 5.832 -15.428 1.00 94.06 111 PHE A N 1
ATOM 829 C CA . PHE A 1 111 ? 3.443 6.146 -16.606 1.00 94.06 111 PHE A CA 1
ATOM 830 C C . PHE A 1 111 ? 4.232 6.897 -17.681 1.00 94.06 111 PHE A C 1
ATOM 832 O O . PHE A 1 111 ? 3.984 6.691 -18.868 1.00 94.06 111 PHE A O 1
ATOM 839 N N . THR A 1 112 ? 5.187 7.735 -17.274 1.00 94.31 112 THR A N 1
ATOM 840 C CA . THR A 1 112 ? 5.990 8.551 -18.191 1.00 94.31 112 THR A CA 1
ATOM 841 C C . THR A 1 112 ? 7.279 7.870 -18.661 1.00 94.31 112 THR A C 1
ATOM 843 O O . THR A 1 112 ? 7.733 8.178 -19.759 1.00 94.31 112 THR A O 1
ATOM 846 N N . HIS A 1 113 ? 7.850 6.932 -17.893 1.00 93.62 113 HIS A N 1
ATOM 847 C CA . HIS A 1 113 ? 9.177 6.355 -18.183 1.00 93.62 113 HIS A CA 1
ATOM 848 C C . HIS A 1 113 ? 9.195 4.836 -18.405 1.00 93.62 113 HIS A C 1
ATOM 850 O O . HIS A 1 113 ? 10.038 4.342 -19.147 1.00 93.62 113 HIS A O 1
ATOM 856 N N . GLN A 1 114 ? 8.298 4.084 -17.766 1.00 88.44 114 GLN A N 1
ATOM 857 C CA . GLN A 1 114 ? 8.322 2.612 -17.738 1.00 88.44 114 GLN A CA 1
ATOM 858 C C . GLN A 1 114 ? 7.061 1.966 -18.337 1.00 88.44 114 GLN A C 1
ATOM 860 O O . GLN A 1 114 ? 7.000 0.752 -18.529 1.00 88.44 114 GLN A O 1
ATOM 865 N N . GLY A 1 115 ? 6.058 2.780 -18.673 1.00 91.75 115 GLY A N 1
ATOM 866 C CA . GLY A 1 115 ? 4.841 2.376 -19.361 1.00 91.75 115 GLY A CA 1
ATOM 867 C C . GLY A 1 115 ? 3.629 2.180 -18.449 1.00 91.75 115 GLY A C 1
ATOM 868 O O . GLY A 1 115 ? 3.705 2.142 -17.221 1.00 91.75 115 GLY A O 1
ATOM 869 N N . VAL A 1 116 ? 2.472 2.028 -19.098 1.00 92.56 116 VAL A N 1
ATOM 870 C CA . VAL A 1 116 ? 1.143 2.024 -18.460 1.00 92.56 116 VAL A CA 1
ATOM 871 C C . VAL A 1 116 ? 0.969 0.895 -17.449 1.00 92.56 116 VAL A C 1
ATOM 873 O O . VAL A 1 116 ? 0.345 1.091 -16.410 1.00 92.56 116 VAL A O 1
ATOM 876 N N . ARG A 1 117 ? 1.519 -0.291 -17.738 1.00 90.12 117 ARG A N 1
ATOM 877 C CA . ARG A 1 117 ? 1.372 -1.458 -16.859 1.00 90.12 117 ARG A CA 1
ATOM 878 C C . ARG A 1 117 ? 2.031 -1.235 -15.502 1.00 90.12 117 ARG A C 1
ATOM 880 O O . ARG A 1 117 ? 1.417 -1.598 -14.508 1.00 90.12 117 ARG A O 1
ATOM 887 N N . SER A 1 118 ? 3.244 -0.679 -15.495 1.00 89.44 118 SER A N 1
ATOM 888 C CA . SER A 1 118 ? 3.973 -0.364 -14.265 1.00 89.44 118 SER A CA 1
ATOM 889 C C . SER A 1 118 ? 3.160 0.666 -13.481 1.00 89.44 118 SER A C 1
ATOM 891 O O . SER A 1 118 ? 2.544 0.296 -12.486 1.00 89.44 118 SER A O 1
ATOM 893 N N . GLY A 1 119 ? 2.910 1.842 -14.083 1.00 91.75 119 GLY A N 1
ATOM 894 C CA . GLY A 1 119 ? 2.141 2.941 -13.475 1.00 91.75 119 GLY A CA 1
ATOM 895 C C . GLY A 1 119 ? 0.805 2.529 -12.842 1.00 91.75 119 GLY A C 1
ATOM 896 O O . GLY A 1 119 ? 0.446 2.999 -11.758 1.00 91.75 119 GLY A O 1
ATOM 897 N N . ALA A 1 120 ? 0.055 1.630 -13.488 1.00 93.88 120 ALA A N 1
ATOM 898 C CA . ALA A 1 120 ? -1.220 1.132 -12.975 1.00 93.88 120 ALA A CA 1
ATOM 899 C C . ALA A 1 120 ? -1.080 0.273 -11.703 1.00 93.88 120 ALA A C 1
ATOM 901 O O . ALA A 1 120 ? -1.977 0.291 -10.854 1.00 93.88 120 ALA A O 1
ATOM 902 N N . VAL A 1 121 ? 0.021 -0.468 -11.549 1.00 92.69 121 VAL A N 1
ATOM 903 C CA . VAL A 1 121 ? 0.312 -1.258 -10.345 1.00 92.69 121 VAL A CA 1
ATOM 904 C C . VAL A 1 121 ? 0.590 -0.336 -9.164 1.00 92.69 121 VAL A C 1
ATOM 906 O O . VAL A 1 121 ? -0.061 -0.495 -8.129 1.00 92.69 121 VAL A O 1
ATOM 909 N N . GLU A 1 122 ? 1.453 0.677 -9.308 1.00 92.50 122 GLU A N 1
ATOM 910 C CA . GLU A 1 122 ? 1.717 1.608 -8.199 1.00 92.50 122 GLU A CA 1
ATOM 911 C C . GLU A 1 122 ? 0.473 2.410 -7.821 1.00 92.50 122 GLU A C 1
ATOM 913 O O . GLU A 1 122 ? 0.215 2.624 -6.636 1.00 92.50 122 GLU A O 1
ATOM 918 N N . LEU A 1 123 ? -0.347 2.799 -8.804 1.00 95.69 123 LEU A N 1
ATOM 919 C CA . LEU A 1 123 ? -1.611 3.483 -8.535 1.00 95.69 123 LEU A CA 1
ATOM 920 C C . LEU A 1 123 ? -2.579 2.593 -7.746 1.00 95.69 123 LEU A C 1
ATOM 922 O O . LEU A 1 123 ? -3.257 3.065 -6.832 1.00 95.69 123 LEU A O 1
ATOM 926 N N . SER A 1 124 ? -2.631 1.299 -8.075 1.00 93.88 124 SER A N 1
ATOM 927 C CA . SER A 1 124 ? -3.461 0.325 -7.360 1.00 93.88 124 SER A CA 1
ATOM 928 C C . SER A 1 124 ? -2.985 0.139 -5.916 1.00 93.88 124 SER A C 1
ATOM 930 O O . SER A 1 124 ? -3.805 0.141 -4.997 1.00 93.88 124 SER A O 1
ATOM 932 N N . LEU A 1 125 ? -1.667 0.054 -5.692 1.00 92.44 125 LEU A N 1
ATOM 933 C CA . LEU A 1 125 ? -1.076 0.002 -4.349 1.00 92.44 125 LEU A CA 1
ATOM 934 C C . LEU A 1 125 ? -1.384 1.279 -3.552 1.00 92.44 125 LEU A C 1
ATOM 936 O O . LEU A 1 125 ? -1.832 1.191 -2.407 1.00 92.44 125 LEU A O 1
ATOM 940 N N . ALA A 1 126 ? -1.240 2.459 -4.165 1.00 94.38 126 ALA A N 1
ATOM 941 C CA . ALA A 1 126 ? -1.592 3.739 -3.548 1.00 94.38 126 ALA A CA 1
ATOM 942 C C . ALA A 1 126 ? -3.070 3.794 -3.132 1.00 94.38 126 ALA A C 1
ATOM 944 O O . ALA A 1 126 ? -3.393 4.203 -2.014 1.00 94.38 126 ALA A O 1
ATOM 945 N N . ALA A 1 127 ? -3.974 3.355 -4.011 1.00 95.81 127 ALA A N 1
ATOM 946 C CA . ALA A 1 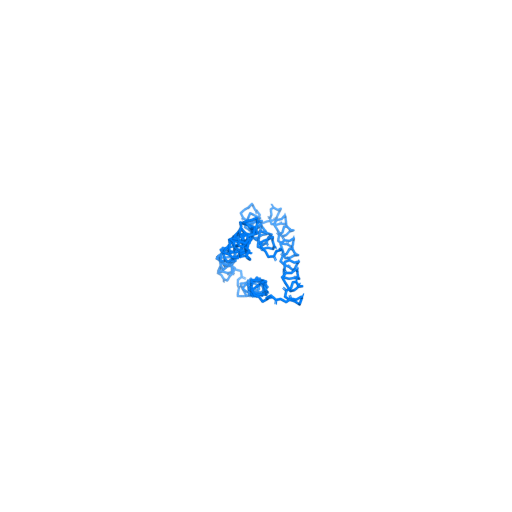127 ? -5.406 3.337 -3.738 1.00 95.81 127 ALA A CA 1
ATOM 947 C C . ALA A 1 127 ? -5.745 2.422 -2.551 1.00 95.81 127 ALA A C 1
ATOM 949 O O . ALA A 1 127 ? -6.489 2.826 -1.654 1.00 95.81 127 ALA A O 1
ATOM 950 N N . ILE A 1 128 ? -5.158 1.222 -2.493 1.00 93.81 128 ILE A N 1
ATOM 951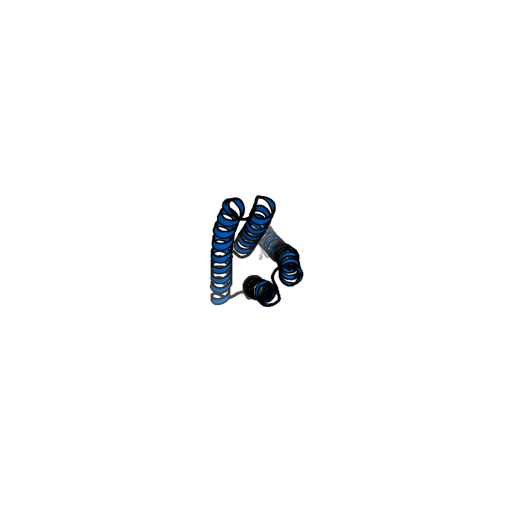 C CA . ILE A 1 128 ? -5.357 0.291 -1.375 1.00 93.81 128 ILE A CA 1
ATOM 952 C C . ILE A 1 128 ? -4.829 0.892 -0.067 1.00 93.81 128 ILE A C 1
ATOM 954 O O . ILE A 1 128 ? -5.521 0.829 0.950 1.00 93.81 128 ILE A O 1
ATOM 958 N N . LEU A 1 129 ? -3.653 1.527 -0.084 1.00 92.25 129 LEU A N 1
ATOM 959 C CA . LEU A 1 129 ? -3.085 2.192 1.093 1.00 92.25 129 LEU A CA 1
ATOM 960 C C . LEU A 1 129 ? -3.966 3.341 1.599 1.00 92.25 129 LEU A C 1
ATOM 962 O O . LEU A 1 129 ? -4.151 3.475 2.809 1.00 92.25 129 LEU A O 1
ATOM 966 N N . LEU A 1 130 ? -4.554 4.140 0.703 1.00 94.62 130 LEU A N 1
ATOM 967 C CA . LEU A 1 130 ? -5.495 5.202 1.077 1.00 94.62 130 LEU A CA 1
ATOM 968 C C . LEU A 1 130 ? -6.771 4.641 1.704 1.00 94.62 130 LEU A C 1
ATOM 970 O O . LEU A 1 130 ? -7.220 5.142 2.737 1.00 94.62 130 LEU A O 1
ATOM 974 N N . LEU A 1 131 ? -7.341 3.588 1.116 1.00 93.00 131 LEU A N 1
ATOM 975 C CA . LEU A 1 131 ? -8.511 2.910 1.676 1.00 93.00 131 LEU A CA 1
ATOM 976 C C . LEU A 1 131 ? -8.195 2.302 3.047 1.00 93.00 131 LEU A C 1
ATOM 978 O O . LEU A 1 131 ? -9.012 2.394 3.963 1.00 93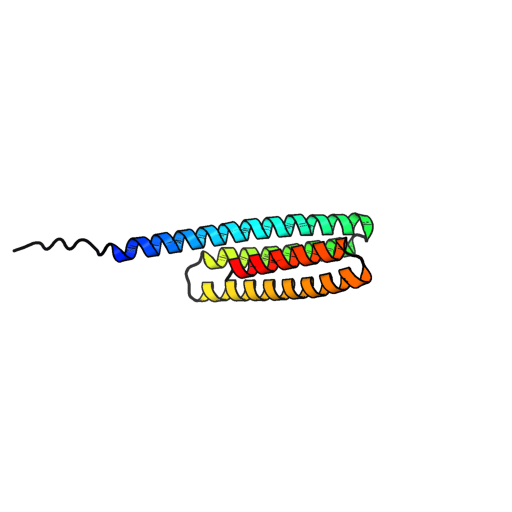.00 131 LEU A O 1
ATOM 982 N N . LEU A 1 132 ? -6.997 1.742 3.218 1.00 90.81 132 LEU A N 1
ATOM 983 C CA . LEU A 1 132 ? -6.532 1.197 4.489 1.00 90.81 132 LEU A CA 1
ATOM 984 C C . LEU A 1 132 ? -6.358 2.302 5.538 1.00 90.81 132 LEU A C 1
ATOM 986 O O . LEU A 1 132 ? -6.852 2.174 6.657 1.00 90.81 132 LEU A O 1
ATOM 990 N N . ALA A 1 133 ? -5.739 3.426 5.173 1.00 90.94 133 ALA A N 1
ATOM 991 C CA . ALA A 1 133 ? -5.608 4.591 6.044 1.00 90.94 133 ALA A CA 1
ATOM 992 C C . ALA A 1 133 ? -6.980 5.148 6.462 1.00 90.94 133 ALA A C 1
ATOM 994 O O . ALA A 1 133 ? -7.184 5.502 7.625 1.00 90.94 133 ALA A O 1
ATOM 995 N N . LEU A 1 134 ? -7.948 5.180 5.541 1.00 91.31 134 LEU A N 1
ATOM 996 C CA . LEU A 1 134 ? -9.322 5.604 5.815 1.00 91.31 134 LEU A CA 1
ATOM 997 C C . LEU A 1 134 ? -10.061 4.619 6.727 1.00 91.31 134 LEU A C 1
ATOM 999 O O . LEU A 1 134 ? -10.786 5.037 7.632 1.00 91.31 134 LEU A O 1
ATOM 1003 N N . ALA A 1 135 ? -9.860 3.317 6.525 1.00 87.50 135 ALA A N 1
ATOM 1004 C CA . ALA A 1 135 ? -10.407 2.288 7.397 1.00 87.50 135 ALA A CA 1
ATOM 1005 C C . ALA A 1 135 ? -9.855 2.411 8.823 1.00 87.50 135 ALA A C 1
ATOM 1007 O O . ALA A 1 135 ? -10.584 2.107 9.765 1.00 87.50 135 ALA A O 1
ATOM 1008 N N . LEU A 1 136 ? -8.618 2.905 8.980 1.00 84.31 136 LEU A N 1
ATOM 1009 C CA . LEU A 1 136 ? -7.919 3.121 10.252 1.00 84.31 136 LEU A CA 1
ATOM 1010 C C . LEU A 1 136 ? -8.174 4.480 10.925 1.00 84.31 136 LEU A C 1
ATOM 1012 O O . LEU A 1 136 ? -7.857 4.625 12.111 1.00 84.31 136 LEU A O 1
ATOM 1016 N N . ARG A 1 137 ? -8.850 5.424 10.259 1.00 81.00 137 ARG A N 1
ATOM 1017 C CA . ARG A 1 137 ? -9.347 6.684 10.852 1.00 81.00 137 ARG A CA 1
ATOM 1018 C C . ARG A 1 137 ? -10.634 6.529 11.650 1.00 81.00 137 ARG A C 1
ATOM 1020 O O . ARG A 1 137 ? -10.619 6.940 12.824 1.00 81.00 137 ARG A O 1
#

pLDDT: mean 82.33, std 13.74, range [44.12, 96.25]

Secondary structure (DSSP, 8-state):
------PPPGGGHHHHHHHHHHHHHHHHHHHHHHHHHHHHHHHHHHHHHHHT-HHHHHHHHHHHHHHHHHHHHHHHHHTS-STGGGTHHHHHHHHHHHHHHHHHHHHHHHHHHT-HHHHHHHHHHHHHHHHHHHHH-

Foldseek 3Di:
DDPPPDDPDPVPPVVVVVVVVLLVVLLVLLVVLLVVLLVLLLVVLVVCCVPVHDVRSVVSVVVNVVLNVLLVQLSVLVVDPDPVSVVSLLVSLVVLLVVLVVLQVVLVVCCVPVHDVRSVSSNVSSVSSNSSSVSSD

Radius of gyration: 21.03 Å; chains: 1; bounding box: 66×23×66 Å